Protein AF-A0A2K2V5C8-F1 (afdb_monomer_lite)

Foldseek 3Di:
DDDDDDDDDDDPVVVVVLVVVCVVVVHDSVVSVVVVVVVVCLVVQLVVLLVCVVVVNDDLCRSCVSSVHDSVVSVVVSVVVVVD

Structure (mmCIF, N/CA/C/O backbone):
data_AF-A0A2K2V5C8-F1
#
_entry.id   AF-A0A2K2V5C8-F1
#
loop_
_atom_site.group_PDB
_atom_site.id
_atom_site.type_symbol
_atom_site.label_atom_id
_atom_site.label_alt_id
_atom_site.label_comp_id
_atom_site.label_asym_id
_atom_site.label_entity_id
_atom_site.label_seq_id
_atom_site.pdbx_PDB_ins_code
_atom_site.Cartn_x
_atom_site.Cartn_y
_atom_site.Cartn_z
_atom_site.occupancy
_atom_site.B_iso_or_equiv
_atom_site.auth_seq_id
_atom_site.auth_comp_id
_atom_site.auth_asym_id
_atom_site.auth_atom_id
_atom_site.pdbx_PDB_model_num
ATOM 1 N N . MET A 1 1 ? 14.422 0.466 15.134 1.00 50.91 1 MET A N 1
ATOM 2 C CA . MET A 1 1 ? 13.567 1.046 14.072 1.00 50.91 1 MET A CA 1
ATOM 3 C C . MET A 1 1 ? 12.656 2.085 14.703 1.00 50.91 1 MET A C 1
ATOM 5 O O . MET A 1 1 ? 12.005 1.762 15.687 1.00 50.91 1 MET A O 1
ATOM 9 N N . GLY A 1 2 ? 12.660 3.322 14.203 1.00 80.44 2 GLY A N 1
ATOM 10 C CA . GLY A 1 2 ? 11.757 4.371 14.686 1.00 80.44 2 GLY A CA 1
ATOM 11 C C . GLY A 1 2 ? 10.358 4.230 14.085 1.00 80.44 2 GLY A C 1
ATOM 12 O O . GLY A 1 2 ? 10.204 3.664 13.005 1.00 80.44 2 GLY A O 1
ATOM 13 N N . SER A 1 3 ? 9.345 4.751 14.771 1.00 83.62 3 SER A N 1
ATOM 14 C CA . SER A 1 3 ? 8.003 4.938 14.213 1.00 83.62 3 SER A CA 1
ATOM 15 C C . SER A 1 3 ? 7.674 6.430 14.195 1.00 83.62 3 SER A C 1
ATOM 17 O O . SER A 1 3 ? 8.138 7.179 15.055 1.00 83.62 3 SER A O 1
ATOM 19 N N . LYS A 1 4 ? 6.916 6.877 13.191 1.00 90.69 4 LYS A N 1
ATOM 20 C CA . LYS A 1 4 ? 6.439 8.259 13.080 1.00 90.69 4 LYS A CA 1
ATOM 21 C C . LYS A 1 4 ? 4.924 8.242 12.946 1.00 90.69 4 LYS A C 1
ATOM 23 O O . LYS A 1 4 ? 4.392 7.521 12.105 1.00 90.69 4 LYS A O 1
ATOM 28 N N . ALA A 1 5 ? 4.241 9.020 13.779 1.00 90.56 5 ALA A N 1
ATOM 29 C CA . ALA A 1 5 ? 2.796 9.164 13.693 1.00 90.56 5 ALA A CA 1
ATOM 30 C C . ALA A 1 5 ? 2.426 10.008 12.465 1.00 90.56 5 ALA A C 1
ATOM 32 O O . ALA A 1 5 ? 3.000 11.075 12.236 1.00 90.56 5 ALA A O 1
ATOM 33 N N . VAL A 1 6 ? 1.456 9.526 11.691 1.00 89.38 6 VAL A N 1
ATOM 34 C CA . VAL A 1 6 ? 0.858 10.246 10.564 1.00 89.38 6 VAL A CA 1
ATOM 35 C C . VAL A 1 6 ? -0.618 10.442 10.895 1.00 89.38 6 VAL A C 1
ATOM 37 O O . VAL A 1 6 ? -1.337 9.467 11.101 1.00 89.38 6 VAL A O 1
ATOM 40 N N . ALA A 1 7 ? -1.063 11.696 10.984 1.00 91.12 7 ALA A N 1
ATOM 41 C CA . ALA A 1 7 ? -2.457 12.033 11.254 1.00 91.12 7 ALA A CA 1
ATOM 42 C C . ALA A 1 7 ? -3.166 12.387 9.942 1.00 91.12 7 ALA A C 1
ATOM 44 O O . ALA A 1 7 ? -2.762 13.317 9.247 1.00 91.12 7 ALA A O 1
ATOM 45 N N . VAL A 1 8 ? -4.229 11.654 9.611 1.00 92.69 8 VAL A N 1
ATOM 46 C CA . VAL A 1 8 ? -5.034 11.870 8.402 1.00 92.69 8 VAL A CA 1
ATOM 47 C C . VAL A 1 8 ? -6.506 11.889 8.789 1.00 92.69 8 VAL A C 1
ATOM 49 O O . VAL A 1 8 ? -6.951 11.079 9.602 1.00 92.69 8 VAL A O 1
ATOM 52 N N . ARG A 1 9 ? -7.274 12.814 8.206 1.00 95.62 9 ARG A N 1
ATOM 53 C CA . ARG A 1 9 ? -8.734 12.815 8.338 1.00 95.62 9 ARG A CA 1
ATOM 54 C C . ARG A 1 9 ? -9.318 11.794 7.372 1.00 95.62 9 ARG A C 1
ATOM 56 O O . ARG A 1 9 ? -9.035 11.856 6.180 1.00 95.62 9 ARG A O 1
ATOM 63 N N . ILE A 1 10 ? -10.139 10.886 7.885 1.00 94.19 10 ILE A N 1
ATOM 64 C CA . ILE A 1 10 ? -10.823 9.871 7.081 1.00 94.19 10 ILE A CA 1
ATOM 65 C C . ILE A 1 10 ? -12.344 10.011 7.212 1.00 94.19 10 ILE A C 1
ATOM 67 O O . ILE A 1 10 ? -12.818 10.498 8.241 1.00 94.19 10 ILE A O 1
ATOM 71 N N . PRO A 1 11 ? -13.120 9.577 6.202 1.00 97.69 11 PRO A N 1
ATOM 72 C CA . PRO A 1 11 ? -14.573 9.527 6.303 1.00 97.69 11 PRO A CA 1
ATOM 73 C C . PRO A 1 11 ? -15.031 8.679 7.495 1.00 97.69 11 PRO A C 1
ATOM 75 O O . PRO A 1 11 ? -14.454 7.624 7.775 1.00 97.69 11 PRO A O 1
ATOM 78 N N . MET A 1 12 ? -16.104 9.108 8.164 1.00 96.62 12 MET A N 1
ATOM 79 C CA . MET A 1 12 ? -16.616 8.422 9.357 1.00 96.62 12 MET A CA 1
ATOM 80 C C . MET A 1 12 ? -17.010 6.967 9.067 1.00 96.62 12 MET A C 1
ATOM 82 O O . MET A 1 12 ? -16.759 6.078 9.879 1.00 96.62 12 MET A O 1
ATOM 86 N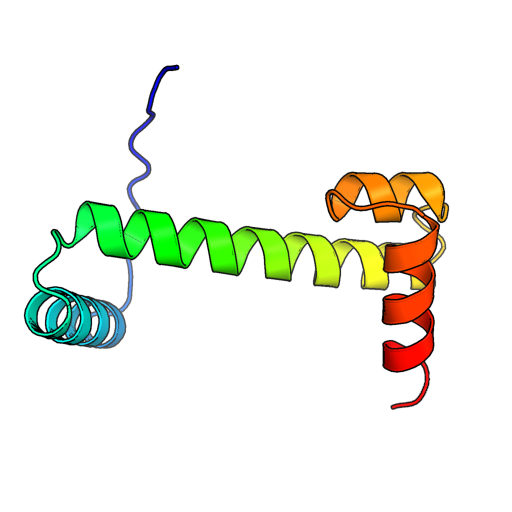 N . ASP A 1 13 ? -17.566 6.696 7.888 1.00 97.81 13 ASP A N 1
ATOM 87 C CA . ASP A 1 13 ? -17.969 5.340 7.505 1.00 97.81 13 ASP A CA 1
ATOM 88 C C . ASP A 1 13 ? -16.774 4.404 7.312 1.00 97.81 13 ASP A C 1
ATOM 90 O O . ASP A 1 13 ? -16.846 3.225 7.660 1.00 97.81 13 ASP A O 1
ATOM 94 N N . LEU A 1 14 ? -15.638 4.925 6.832 1.00 96.56 14 LEU A N 1
ATOM 95 C CA . LEU A 1 14 ? -14.400 4.152 6.761 1.00 96.56 14 LEU A CA 1
ATOM 96 C C . LEU A 1 14 ? -13.882 3.831 8.167 1.00 96.56 14 LEU A C 1
ATOM 98 O O . LEU A 1 14 ? -13.505 2.692 8.436 1.00 96.56 14 LEU A O 1
ATOM 102 N N . PHE A 1 15 ? -13.911 4.807 9.078 1.00 96.25 15 PHE A N 1
ATOM 103 C CA . PHE A 1 15 ? -13.515 4.586 10.467 1.00 96.25 15 PHE A CA 1
ATOM 104 C C . PHE A 1 15 ? -14.376 3.512 11.150 1.00 96.25 15 PHE A C 1
ATOM 106 O O . PHE A 1 15 ? -13.830 2.619 11.799 1.00 96.25 15 PHE A O 1
ATOM 113 N N . ARG A 1 16 ? -15.700 3.528 10.939 1.00 97.06 16 ARG A N 1
ATOM 114 C CA . ARG A 1 16 ? -16.617 2.491 11.453 1.00 97.06 16 ARG A CA 1
ATOM 115 C C . ARG A 1 16 ? -16.235 1.090 10.970 1.00 97.06 16 ARG A C 1
ATOM 117 O O . ARG A 1 16 ? -16.082 0.191 11.792 1.00 97.06 16 ARG A O 1
ATOM 124 N N . ARG A 1 17 ? -15.976 0.923 9.667 1.00 96.94 17 ARG A N 1
ATOM 125 C CA . ARG A 1 17 ? -15.529 -0.361 9.089 1.00 96.94 17 ARG A CA 1
ATOM 126 C C . ARG A 1 17 ? -14.210 -0.847 9.695 1.00 96.94 17 ARG A C 1
ATOM 128 O O . ARG A 1 17 ? -14.055 -2.034 9.975 1.00 96.94 17 ARG A O 1
ATOM 135 N N . ILE A 1 18 ? -13.261 0.062 9.930 1.00 96.44 18 ILE A N 1
ATOM 136 C CA . ILE A 1 18 ? -11.991 -0.268 10.597 1.00 96.44 18 ILE A CA 1
ATOM 137 C C . ILE A 1 18 ? -12.262 -0.775 12.020 1.00 96.44 18 ILE A C 1
ATOM 139 O O . ILE A 1 18 ? -11.717 -1.806 12.412 1.00 96.44 18 ILE A O 1
ATOM 143 N N . GLN A 1 19 ? -13.126 -0.100 12.785 1.00 96.69 19 GLN A N 1
ATOM 144 C CA . GLN A 1 19 ? -13.469 -0.528 14.144 1.00 96.69 19 GLN A CA 1
ATOM 145 C C . GLN A 1 19 ? -14.158 -1.899 14.178 1.00 96.69 19 GLN A C 1
ATOM 147 O O . GLN A 1 19 ? -13.850 -2.713 15.048 1.00 96.69 19 GLN A O 1
ATOM 152 N N . GLU A 1 20 ? -15.064 -2.180 13.241 1.00 97.56 20 GLU A N 1
ATOM 153 C CA . GLU A 1 20 ? -15.723 -3.487 13.126 1.00 97.56 20 GLU A CA 1
ATOM 154 C C . GLU A 1 20 ? -14.707 -4.610 12.892 1.00 97.56 20 GLU A C 1
ATOM 156 O O . GLU A 1 20 ? -14.688 -5.600 13.627 1.00 97.56 20 GLU A O 1
ATOM 161 N N . ILE A 1 21 ? -13.796 -4.432 11.931 1.00 97.56 21 ILE A N 1
ATOM 162 C CA . ILE A 1 21 ? -12.757 -5.426 11.629 1.00 97.56 21 ILE A CA 1
ATOM 163 C C . ILE A 1 21 ? -11.778 -5.579 12.801 1.00 97.56 21 ILE A C 1
ATOM 165 O O . ILE A 1 21 ? -11.358 -6.697 13.099 1.00 97.56 21 ILE A O 1
ATOM 169 N N . SER A 1 22 ? -11.425 -4.486 13.482 1.00 97.25 22 SER A N 1
ATOM 170 C CA . SER A 1 22 ? -10.548 -4.501 14.661 1.00 97.25 22 SER A CA 1
ATOM 171 C C . SER A 1 22 ? -11.148 -5.352 15.784 1.00 97.25 22 SER A C 1
ATOM 173 O O . SER A 1 22 ? -10.463 -6.231 16.311 1.00 97.25 22 SER A O 1
ATOM 175 N N . LYS A 1 23 ? -12.449 -5.188 16.067 1.00 97.00 23 LYS A N 1
ATOM 176 C CA . LYS A 1 23 ? -13.182 -6.015 17.041 1.00 97.00 23 LYS A CA 1
ATOM 177 C C . LYS A 1 23 ? -13.216 -7.486 16.635 1.00 97.00 23 LYS A C 1
ATOM 179 O O . LYS A 1 23 ? -12.905 -8.345 17.456 1.00 97.00 23 LYS A O 1
ATOM 184 N N . LEU A 1 24 ? -13.546 -7.778 15.373 1.00 97.62 24 LEU A N 1
ATOM 185 C CA . LEU A 1 24 ? -13.603 -9.152 14.857 1.00 97.62 24 LEU A CA 1
ATOM 186 C C . LEU A 1 24 ? -12.244 -9.858 14.940 1.00 97.62 24 LEU A C 1
ATOM 188 O O . LEU A 1 24 ? -12.174 -11.034 15.290 1.00 97.62 24 LEU A O 1
ATOM 192 N N . ARG A 1 25 ? -11.159 -9.138 14.640 1.00 96.12 25 ARG A N 1
ATOM 193 C CA . ARG A 1 25 ? -9.789 -9.667 14.673 1.00 96.12 25 ARG A CA 1
ATOM 194 C C . ARG A 1 25 ? -9.147 -9.627 16.060 1.00 96.12 25 ARG A C 1
ATOM 196 O O . ARG A 1 25 ? -8.083 -10.216 16.215 1.00 96.12 25 ARG A O 1
ATOM 203 N N . LYS A 1 26 ? -9.774 -8.968 17.043 1.00 96.75 26 LYS A N 1
ATOM 204 C CA . LYS A 1 26 ? -9.235 -8.742 18.396 1.00 96.75 26 LYS A CA 1
ATOM 205 C C . LYS A 1 26 ? -7.846 -8.085 18.373 1.00 96.75 26 LYS A C 1
ATOM 207 O O . LY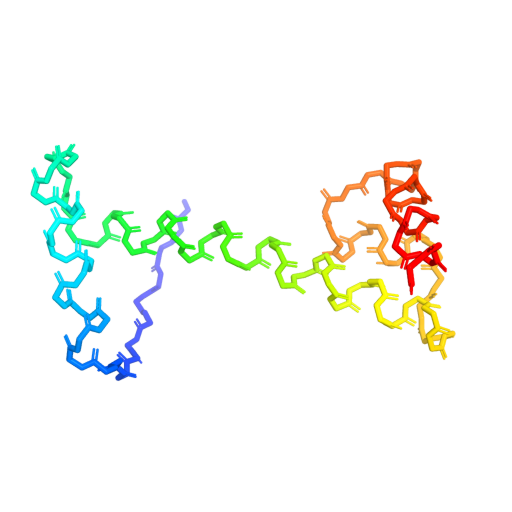S A 1 26 ? -6.942 -8.511 19.082 1.00 96.75 26 LYS A O 1
ATOM 212 N N . VAL A 1 27 ? -7.679 -7.066 17.531 1.00 96.62 27 VAL A N 1
ATOM 213 C CA . VAL A 1 27 ? -6.435 -6.283 17.412 1.00 96.62 27 VAL A CA 1
ATOM 214 C C . VAL A 1 27 ? -6.731 -4.801 17.570 1.00 96.62 27 VAL A C 1
ATOM 216 O O . VAL A 1 27 ? -7.819 -4.354 17.206 1.00 96.62 27 VAL A O 1
ATOM 219 N N . ASP A 1 28 ? -5.765 -4.027 18.054 1.00 95.94 28 ASP A N 1
ATOM 220 C CA . ASP A 1 28 ? -5.917 -2.579 18.179 1.00 95.94 28 ASP A CA 1
ATOM 221 C C . ASP A 1 28 ? -6.146 -1.895 16.826 1.00 95.94 28 ASP A C 1
ATOM 223 O O . ASP A 1 28 ? -5.608 -2.294 15.788 1.00 95.94 28 ASP A O 1
ATOM 227 N N . THR A 1 29 ? -6.917 -0.804 16.850 1.00 93.44 29 THR A N 1
ATOM 228 C CA . THR A 1 29 ? -7.212 0.015 15.665 1.00 93.44 29 THR A CA 1
ATOM 229 C C . THR A 1 29 ? -5.933 0.470 14.963 1.00 93.44 29 THR A C 1
ATOM 231 O O . THR A 1 29 ? -5.861 0.437 13.738 1.00 93.44 29 THR A O 1
ATOM 234 N N . SER A 1 30 ? -4.908 0.871 15.721 1.00 92.81 30 SER A N 1
ATOM 235 C CA . SER A 1 30 ? -3.623 1.327 15.181 1.00 92.81 30 SER A CA 1
ATOM 236 C C . SER A 1 30 ? -2.883 0.221 14.429 1.00 92.81 30 SER A C 1
ATOM 238 O O . SER A 1 30 ? -2.366 0.472 13.342 1.00 92.81 30 SER A O 1
ATOM 240 N N . GLU A 1 31 ? -2.876 -1.004 14.958 1.00 94.31 31 GLU A N 1
ATOM 241 C CA . GLU A 1 31 ? -2.238 -2.152 14.310 1.00 94.31 31 GLU A CA 1
ATOM 242 C C . GLU A 1 31 ? -2.994 -2.560 13.041 1.00 94.31 31 GLU A C 1
ATOM 244 O O . GLU A 1 31 ? -2.383 -2.790 11.994 1.00 94.31 31 GLU A O 1
ATOM 249 N N . LEU A 1 32 ? -4.332 -2.561 13.083 1.00 95.50 32 LEU A N 1
ATOM 250 C CA . LEU A 1 32 ? -5.140 -2.819 11.893 1.00 95.50 32 LEU A CA 1
ATOM 251 C C . LEU A 1 32 ? -4.907 -1.762 10.808 1.00 95.50 32 LEU A C 1
ATOM 253 O O . LEU A 1 32 ? -4.701 -2.118 9.648 1.00 95.50 32 LEU A O 1
ATOM 257 N N . VAL A 1 33 ? -4.924 -0.477 11.175 1.00 94.94 33 VAL A N 1
ATOM 258 C CA . VAL A 1 33 ? -4.687 0.638 10.247 1.00 94.94 3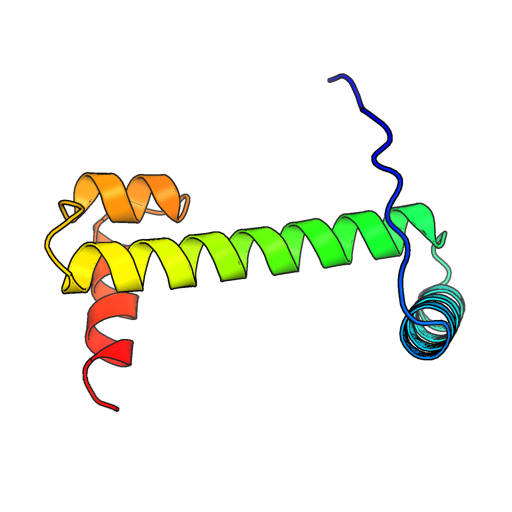3 VAL A CA 1
ATOM 259 C C . VAL A 1 33 ? -3.294 0.542 9.643 1.00 94.94 33 VA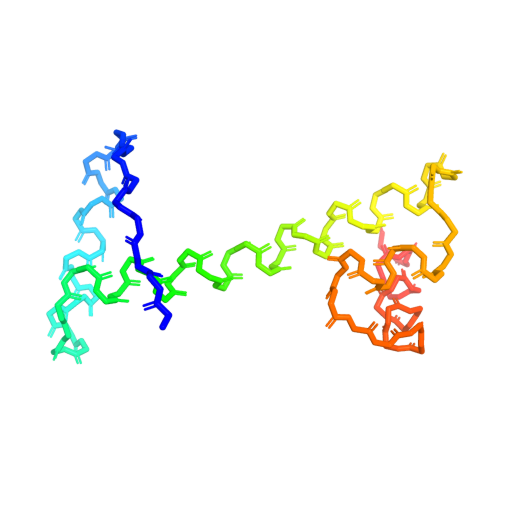L A C 1
ATOM 261 O O . VAL A 1 33 ? -3.156 0.647 8.428 1.00 94.94 33 VAL A O 1
ATOM 264 N N . LYS A 1 34 ? -2.269 0.279 10.458 1.00 93.81 34 LYS A N 1
ATOM 265 C CA . LYS A 1 34 ? -0.895 0.089 9.986 1.00 93.81 34 LYS A CA 1
ATOM 266 C C . LYS A 1 34 ? -0.812 -1.048 8.969 1.00 93.81 34 LYS A C 1
ATOM 268 O O . LYS A 1 34 ? -0.242 -0.865 7.897 1.00 93.81 34 LYS A O 1
ATOM 273 N N . ARG A 1 35 ? -1.409 -2.206 9.266 1.00 94.38 35 ARG A N 1
ATOM 274 C CA . ARG A 1 35 ? -1.411 -3.359 8.356 1.00 94.38 35 ARG A CA 1
ATOM 275 C C . ARG A 1 35 ? -2.160 -3.072 7.058 1.00 94.38 35 ARG A C 1
ATOM 277 O O . ARG A 1 35 ? -1.646 -3.380 5.987 1.00 94.38 35 ARG A O 1
ATOM 284 N N . ALA A 1 36 ? -3.342 -2.468 7.146 1.00 95.12 36 ALA A N 1
ATOM 285 C CA . ALA A 1 36 ? -4.123 -2.077 5.976 1.00 95.12 36 ALA A CA 1
ATOM 286 C C . ALA A 1 36 ? -3.364 -1.066 5.103 1.00 95.12 36 ALA A C 1
ATOM 288 O O . ALA A 1 36 ? -3.356 -1.194 3.882 1.00 95.12 36 ALA A O 1
ATOM 289 N N . PHE A 1 37 ? -2.685 -0.102 5.728 1.00 94.69 37 PHE A N 1
ATOM 290 C CA . PHE A 1 37 ? -1.889 0.899 5.031 1.00 94.69 37 PHE A CA 1
ATOM 291 C C . PHE A 1 37 ? -0.689 0.287 4.304 1.00 94.69 37 PHE A C 1
ATOM 293 O O . PHE A 1 37 ? -0.482 0.607 3.142 1.00 94.69 37 PHE A O 1
ATOM 300 N N . MET A 1 38 ? 0.067 -0.620 4.938 1.00 94.38 38 MET A N 1
ATOM 301 C CA . MET A 1 38 ? 1.201 -1.293 4.283 1.00 94.38 38 MET A CA 1
ATOM 302 C C . MET A 1 38 ? 0.753 -2.083 3.047 1.00 94.38 38 MET A C 1
ATOM 304 O O . MET A 1 38 ? 1.325 -1.911 1.976 1.00 94.38 38 MET A O 1
ATOM 308 N N . LEU A 1 39 ? -0.326 -2.865 3.169 1.00 95.12 39 LEU A N 1
ATOM 309 C CA . LEU A 1 39 ? -0.889 -3.626 2.047 1.00 95.12 39 LEU A CA 1
ATOM 310 C C . LEU A 1 39 ? -1.382 -2.711 0.916 1.00 95.12 39 LEU A C 1
ATOM 312 O O . LEU A 1 39 ? -1.165 -2.989 -0.262 1.00 95.12 39 LEU A O 1
ATOM 316 N N . GLY A 1 40 ? -2.055 -1.613 1.271 1.00 95.81 40 GLY A N 1
ATOM 317 C CA . GLY A 1 40 ? -2.510 -0.620 0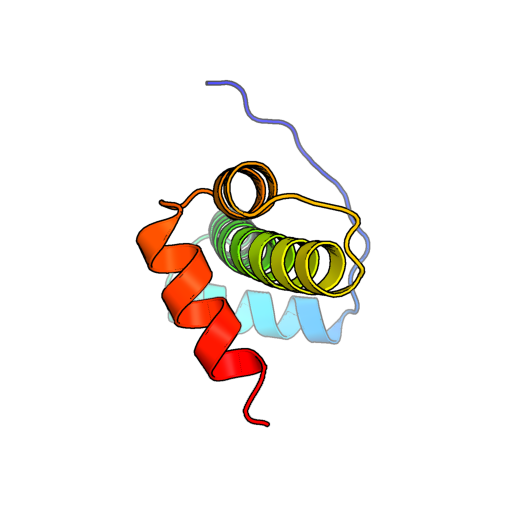.302 1.00 95.81 40 GLY A CA 1
ATOM 318 C C . GLY A 1 40 ? -1.348 0.079 -0.403 1.00 95.81 40 GLY A C 1
ATOM 319 O O . GLY A 1 40 ? -1.396 0.269 -1.614 1.00 95.81 40 GLY A O 1
ATOM 320 N N . LEU A 1 41 ? -0.289 0.419 0.336 1.00 95.44 41 LEU A N 1
ATOM 321 C CA . LEU A 1 41 ? 0.886 1.094 -0.203 1.00 95.44 41 LEU A CA 1
ATOM 322 C C . LEU A 1 41 ? 1.652 0.199 -1.182 1.00 95.44 41 LEU A C 1
ATOM 324 O O . LEU A 1 41 ? 1.984 0.661 -2.268 1.00 95.44 41 LEU A O 1
ATOM 328 N N . GLU A 1 42 ? 1.874 -1.075 -0.850 1.00 94.81 42 GLU A N 1
ATOM 329 C CA . GLU A 1 42 ? 2.509 -2.040 -1.762 1.00 94.81 42 GLU A CA 1
ATOM 330 C C . GLU A 1 42 ? 1.741 -2.155 -3.085 1.00 94.81 42 GLU A C 1
ATOM 332 O O . GLU A 1 42 ? 2.330 -2.117 -4.168 1.00 94.81 42 GLU A O 1
ATOM 337 N N . ARG A 1 43 ? 0.406 -2.221 -3.008 1.00 95.69 43 ARG A N 1
ATOM 338 C CA . ARG A 1 43 ? -0.454 -2.257 -4.192 1.00 95.69 43 ARG A CA 1
ATOM 339 C C . ARG A 1 43 ? -0.346 -0.981 -5.030 1.00 95.69 43 ARG A C 1
ATOM 341 O O . ARG A 1 43 ? -0.192 -1.080 -6.246 1.00 95.69 43 ARG A O 1
ATOM 348 N N . LEU A 1 44 ? -0.404 0.190 -4.395 1.00 96.62 44 LEU A N 1
ATOM 349 C CA . LEU A 1 44 ? -0.276 1.480 -5.080 1.00 96.62 44 LEU A CA 1
ATOM 350 C C . LEU A 1 44 ? 1.097 1.641 -5.739 1.00 96.62 44 LEU A C 1
ATOM 352 O O . LEU A 1 44 ? 1.182 2.149 -6.855 1.00 96.62 44 LEU A O 1
ATOM 356 N N . MET A 1 45 ? 2.168 1.177 -5.089 1.00 96.56 45 MET A N 1
ATOM 357 C CA . MET A 1 45 ? 3.521 1.192 -5.654 1.00 96.56 45 MET A CA 1
ATOM 358 C C . MET A 1 45 ? 3.607 0.324 -6.912 1.00 96.56 45 MET A C 1
ATOM 360 O O . MET A 1 45 ? 4.194 0.752 -7.903 1.00 96.56 45 MET A O 1
ATOM 364 N N . LEU A 1 46 ? 2.982 -0.858 -6.908 1.00 96.38 46 LEU A N 1
ATOM 365 C CA . LEU A 1 46 ? 2.910 -1.725 -8.085 1.00 96.38 46 LEU A CA 1
ATOM 366 C C . LEU A 1 46 ? 2.093 -1.095 -9.222 1.00 96.38 46 LEU A C 1
ATOM 368 O O . LEU A 1 46 ? 2.542 -1.104 -10.365 1.00 96.38 46 LEU A O 1
ATOM 372 N N . GLU A 1 47 ? 0.906 -0.560 -8.924 1.00 96.31 47 GLU A N 1
ATOM 373 C CA . GLU A 1 47 ? 0.059 0.133 -9.907 1.00 96.31 47 GLU A CA 1
ATOM 374 C C . GLU A 1 47 ? 0.816 1.303 -10.555 1.00 96.31 47 GLU A C 1
ATOM 376 O O . GLU A 1 47 ? 0.970 1.327 -11.775 1.00 96.31 47 GLU A O 1
ATOM 381 N N . THR A 1 48 ? 1.419 2.166 -9.735 1.00 97.06 48 THR A N 1
ATOM 382 C CA . THR A 1 48 ? 2.227 3.307 -10.194 1.00 97.06 48 THR A CA 1
ATOM 383 C C . THR A 1 48 ? 3.429 2.855 -11.032 1.00 97.06 48 THR A C 1
ATOM 385 O O . THR A 1 48 ? 3.715 3.430 -12.080 1.00 97.06 48 THR A O 1
ATOM 388 N N . ALA A 1 49 ? 4.143 1.805 -10.610 1.00 97.56 49 ALA A N 1
ATOM 389 C CA . ALA A 1 49 ? 5.292 1.287 -11.351 1.00 97.56 49 ALA A CA 1
ATOM 390 C C . ALA A 1 49 ? 4.901 0.772 -12.744 1.00 97.56 49 ALA A C 1
ATOM 392 O O . ALA A 1 49 ? 5.646 0.968 -13.705 1.00 97.56 49 ALA A O 1
ATOM 393 N N . ILE A 1 50 ? 3.740 0.122 -12.858 1.00 97.06 50 ILE A N 1
ATOM 394 C CA . ILE A 1 50 ? 3.212 -0.385 -14.128 1.00 97.06 50 ILE A CA 1
ATOM 395 C C . ILE A 1 50 ? 2.797 0.763 -15.048 1.00 97.06 50 ILE A C 1
ATOM 397 O O . ILE A 1 50 ? 3.175 0.753 -16.219 1.00 97.06 50 ILE A O 1
ATOM 401 N N . GLU A 1 51 ? 2.075 1.757 -14.529 1.00 96.62 51 GLU A N 1
ATOM 402 C CA . GLU A 1 51 ? 1.685 2.952 -15.287 1.00 96.62 51 GLU A CA 1
ATOM 403 C C . GLU A 1 51 ? 2.916 3.660 -15.860 1.00 96.62 51 GLU A C 1
ATOM 405 O O . GLU A 1 51 ? 3.044 3.819 -17.073 1.00 96.62 51 GLU A O 1
ATOM 410 N N . LEU A 1 52 ? 3.888 3.984 -15.004 1.00 97.50 52 LEU A N 1
ATOM 411 C CA . LEU A 1 52 ? 5.105 4.677 -15.423 1.00 97.50 52 LEU A CA 1
ATOM 412 C C . LEU A 1 52 ? 5.971 3.841 -16.379 1.00 97.50 52 LEU A C 1
ATOM 414 O O . LEU A 1 52 ? 6.652 4.403 -17.240 1.00 97.50 52 LEU A O 1
ATOM 418 N N . TYR A 1 53 ? 5.961 2.511 -16.253 1.00 97.25 53 TYR A N 1
ATOM 419 C CA . TYR A 1 53 ? 6.620 1.621 -17.210 1.00 97.25 53 TYR A CA 1
ATOM 420 C C . TYR A 1 53 ? 5.972 1.716 -18.598 1.00 97.25 53 TYR A C 1
ATOM 422 O O . TYR A 1 53 ? 6.683 1.876 -19.593 1.00 97.25 53 TYR A O 1
ATOM 430 N N . TYR A 1 54 ? 4.639 1.661 -18.679 1.00 95.88 54 TYR A N 1
ATOM 431 C CA . TYR A 1 54 ? 3.922 1.735 -19.955 1.00 95.88 54 TYR A CA 1
ATOM 432 C C . TYR A 1 54 ? 3.948 3.119 -20.598 1.00 95.88 54 TYR A C 1
ATOM 434 O O . TYR A 1 54 ? 3.983 3.216 -21.822 1.00 95.88 54 TYR A O 1
ATOM 442 N N . GLU A 1 55 ? 4.022 4.177 -19.797 1.00 96.94 55 GLU A N 1
ATOM 443 C CA . GLU A 1 55 ? 4.270 5.540 -20.274 1.00 96.94 55 GLU A CA 1
ATOM 444 C C . GLU A 1 55 ? 5.718 5.760 -20.757 1.00 96.94 55 GLU A C 1
ATOM 446 O O . GLU A 1 55 ? 6.056 6.846 -21.226 1.00 96.94 55 GLU A O 1
ATOM 451 N N . GLY A 1 56 ? 6.600 4.761 -20.624 1.00 96.81 56 GLY A N 1
ATOM 452 C CA . GLY A 1 56 ? 8.012 4.860 -21.000 1.00 96.81 56 GLY A CA 1
ATOM 453 C C . GLY A 1 56 ? 8.853 5.719 -20.050 1.00 96.81 56 GLY A C 1
ATOM 454 O O . GLY A 1 56 ? 10.001 6.030 -20.364 1.00 96.81 56 GLY A O 1
ATOM 455 N N . LYS A 1 57 ? 8.304 6.095 -18.888 1.00 97.94 57 LYS A N 1
ATOM 456 C CA . LYS A 1 57 ? 8.978 6.917 -17.871 1.00 97.94 57 LYS A CA 1
ATOM 457 C C . LYS A 1 57 ? 9.943 6.114 -17.004 1.00 97.94 57 LYS A C 1
ATOM 459 O O . LYS A 1 57 ? 10.872 6.696 -16.454 1.00 97.94 57 LYS A O 1
ATOM 464 N N . LEU A 1 58 ? 9.740 4.800 -16.884 1.00 97.69 58 LEU A N 1
ATOM 465 C CA . LEU A 1 58 ? 10.634 3.895 -16.159 1.00 97.69 58 LEU A CA 1
ATOM 466 C C . LEU A 1 58 ? 11.094 2.734 -17.036 1.00 97.69 58 LEU A C 1
ATOM 468 O O . LEU A 1 58 ? 10.319 2.140 -17.786 1.00 97.69 58 LEU A O 1
ATOM 472 N N . ARG A 1 59 ? 12.358 2.340 -16.871 1.00 97.44 59 ARG A N 1
ATOM 473 C CA . ARG A 1 59 ? 12.870 1.061 -17.376 1.00 97.44 59 ARG A CA 1
ATOM 474 C C . ARG A 1 59 ? 12.371 -0.085 -16.494 1.00 97.44 59 ARG A C 1
ATOM 476 O O . ARG A 1 59 ? 12.052 0.103 -15.322 1.00 97.44 59 ARG A O 1
ATOM 483 N N . GLN A 1 60 ? 12.395 -1.309 -17.025 1.00 96.56 60 GLN A N 1
ATOM 484 C CA . GLN A 1 60 ? 11.938 -2.519 -16.317 1.00 96.56 60 GLN A CA 1
ATOM 485 C C . GLN A 1 60 ? 12.572 -2.684 -14.924 1.00 96.56 60 GLN A C 1
ATOM 487 O O . GLN A 1 60 ? 11.892 -3.038 -13.966 1.00 96.56 60 GLN A O 1
ATOM 492 N N . SER A 1 61 ? 13.873 -2.403 -14.793 1.00 97.31 61 SER A N 1
ATOM 493 C CA . SER A 1 61 ? 14.600 -2.505 -13.522 1.00 97.31 61 SER A CA 1
ATOM 494 C C . SER A 1 61 ? 14.215 -1.430 -12.506 1.00 97.31 61 SER A C 1
ATOM 496 O O . SER A 1 61 ? 14.264 -1.681 -11.304 1.00 97.31 61 SER A O 1
ATOM 498 N N . GLU A 1 62 ? 13.826 -0.244 -12.964 1.00 98.06 62 GLU A N 1
ATOM 499 C CA . GLU A 1 62 ? 13.396 0.857 -12.102 1.00 98.06 62 GLU A CA 1
ATOM 500 C C . GLU A 1 62 ? 11.970 0.630 -11.609 1.00 98.06 62 GLU A C 1
ATOM 502 O O . GLU A 1 62 ? 11.703 0.792 -10.420 1.00 98.06 62 GLU A O 1
ATOM 507 N N . ALA A 1 63 ? 11.089 0.165 -12.496 1.00 97.62 63 ALA A N 1
ATOM 508 C CA . ALA A 1 63 ? 9.721 -0.188 -12.152 1.00 97.62 63 ALA A CA 1
ATOM 509 C C . ALA A 1 63 ? 9.666 -1.389 -11.188 1.00 97.62 63 ALA A C 1
ATOM 511 O O . ALA A 1 63 ? 8.985 -1.330 -10.166 1.00 97.62 63 ALA A O 1
ATOM 512 N N . ALA A 1 64 ? 10.469 -2.432 -11.426 1.00 97.56 64 ALA A N 1
ATOM 513 C CA . ALA A 1 64 ? 10.573 -3.570 -10.510 1.00 97.56 64 ALA A CA 1
ATOM 514 C C . ALA A 1 64 ? 11.075 -3.159 -9.115 1.00 97.56 64 ALA A C 1
ATOM 516 O O . ALA A 1 64 ? 10.534 -3.598 -8.101 1.00 97.56 64 ALA A O 1
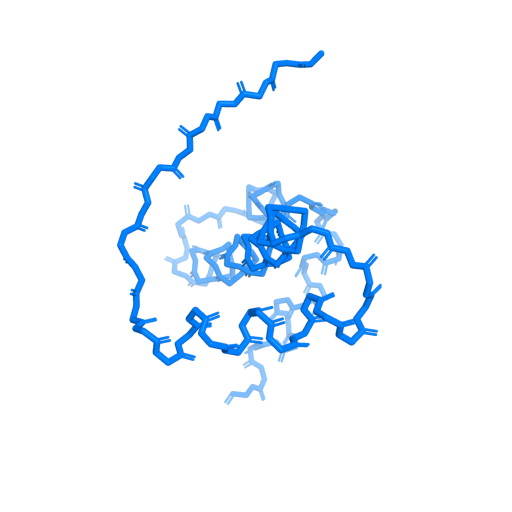ATOM 517 N N . ARG A 1 65 ? 12.066 -2.258 -9.056 1.00 97.75 65 ARG A N 1
ATOM 518 C CA . ARG A 1 65 ? 12.568 -1.700 -7.792 1.00 97.75 65 ARG A CA 1
ATOM 519 C C . ARG A 1 65 ? 11.500 -0.879 -7.071 1.00 97.75 65 ARG A C 1
ATOM 521 O O . ARG A 1 65 ? 11.365 -1.013 -5.861 1.00 97.75 65 ARG A O 1
ATOM 528 N N . MET A 1 66 ? 10.742 -0.057 -7.801 1.00 96.81 66 MET A N 1
ATOM 529 C CA . MET A 1 66 ? 9.624 0.709 -7.242 1.00 96.81 66 MET A CA 1
ATOM 530 C C . MET A 1 66 ? 8.552 -0.214 -6.663 1.00 96.81 66 MET A C 1
ATOM 532 O O . MET A 1 66 ? 8.050 0.056 -5.584 1.00 96.81 66 MET A O 1
ATOM 536 N N . ALA A 1 67 ? 8.246 -1.322 -7.331 1.00 96.19 67 ALA A N 1
ATOM 537 C CA . ALA A 1 67 ? 7.289 -2.316 -6.855 1.00 96.19 67 ALA A CA 1
ATOM 538 C C . ALA A 1 67 ? 7.877 -3.303 -5.821 1.00 96.19 67 ALA A C 1
ATOM 540 O O . ALA A 1 67 ? 7.207 -4.262 -5.447 1.00 96.19 67 ALA A O 1
ATOM 541 N N . ASN A 1 68 ? 9.118 -3.086 -5.366 1.00 95.69 68 ASN A N 1
ATOM 542 C CA . ASN A 1 68 ? 9.833 -3.933 -4.409 1.00 95.69 68 ASN A CA 1
ATOM 543 C C . ASN A 1 68 ? 9.855 -5.431 -4.788 1.00 95.69 68 ASN A C 1
ATOM 545 O O . ASN A 1 68 ? 9.618 -6.305 -3.956 1.00 95.69 68 ASN A O 1
ATOM 549 N N . MET A 1 69 ? 10.127 -5.741 -6.057 1.00 96.25 69 MET A N 1
ATOM 550 C CA . MET A 1 69 ? 10.151 -7.115 -6.570 1.00 96.25 69 MET A CA 1
ATOM 551 C C . MET A 1 69 ? 11.246 -7.325 -7.618 1.00 96.25 69 MET A C 1
ATOM 553 O O . MET A 1 69 ? 11.940 -6.393 -8.031 1.00 96.25 69 MET A O 1
ATOM 557 N N . THR A 1 70 ? 11.431 -8.571 -8.059 1.00 97.81 70 THR A N 1
ATOM 558 C CA . THR A 1 70 ? 12.394 -8.865 -9.123 1.00 97.81 70 THR A CA 1
ATOM 559 C C . THR A 1 70 ? 11.881 -8.368 -10.475 1.00 97.81 70 THR A C 1
ATOM 561 O O . THR A 1 70 ? 10.677 -8.267 -10.711 1.00 97.81 70 THR A O 1
ATOM 564 N N . VAL A 1 71 ? 12.798 -8.110 -11.415 1.00 97.44 71 VAL A N 1
ATOM 565 C CA . VAL A 1 71 ? 12.427 -7.761 -12.800 1.00 97.44 71 VAL A CA 1
ATOM 566 C C . VAL A 1 71 ? 11.568 -8.855 -13.435 1.00 97.44 71 VAL A C 1
ATOM 568 O O . VAL A 1 71 ? 10.645 -8.554 -14.185 1.00 97.44 71 VAL A O 1
ATOM 571 N N . ARG A 1 72 ? 11.842 -10.126 -13.118 1.00 97.62 72 ARG A N 1
ATOM 572 C CA . ARG A 1 72 ? 11.073 -11.263 -13.630 1.00 97.62 72 ARG A CA 1
ATOM 573 C C . ARG A 1 72 ? 9.614 -11.191 -13.184 1.00 97.62 72 ARG A C 1
ATOM 575 O O . ARG A 1 72 ? 8.736 -11.284 -14.039 1.00 97.62 72 ARG A O 1
ATOM 582 N N . ASP A 1 73 ? 9.385 -11.013 -11.885 1.00 97.12 73 ASP A N 1
ATOM 583 C CA . ASP A 1 73 ? 8.039 -10.990 -11.301 1.00 97.12 73 ASP A CA 1
ATOM 584 C C . ASP A 1 73 ? 7.261 -9.773 -11.800 1.00 97.12 73 ASP A C 1
ATOM 586 O O . ASP A 1 73 ? 6.130 -9.903 -12.266 1.00 97.12 73 ASP A O 1
ATOM 590 N N . PHE A 1 74 ? 7.915 -8.606 -11.825 1.00 97.44 74 PHE A N 1
ATOM 591 C CA . PHE A 1 74 ? 7.324 -7.387 -12.367 1.00 97.44 74 PHE A CA 1
ATOM 592 C C . PHE A 1 74 ? 6.875 -7.575 -13.819 1.00 97.44 74 PHE A C 1
ATOM 594 O O . PHE A 1 74 ? 5.745 -7.250 -14.174 1.00 97.44 74 PHE A O 1
ATOM 601 N N . MET A 1 75 ? 7.737 -8.144 -14.667 1.00 96.94 75 MET A N 1
ATOM 602 C CA . MET A 1 75 ? 7.416 -8.348 -16.079 1.00 96.94 75 MET A CA 1
ATOM 603 C C . MET A 1 75 ? 6.328 -9.402 -16.303 1.00 96.94 75 MET A C 1
ATOM 605 O O . MET A 1 75 ? 5.617 -9.313 -17.303 1.00 96.94 75 MET A O 1
ATOM 609 N N . ALA A 1 76 ? 6.187 -10.391 -15.415 1.00 96.50 76 ALA A N 1
ATOM 610 C CA . ALA A 1 76 ? 5.065 -11.326 -15.460 1.00 96.50 76 ALA A CA 1
ATOM 611 C C . ALA A 1 76 ? 3.738 -10.590 -15.227 1.00 96.50 76 ALA A C 1
ATOM 613 O O . ALA A 1 76 ? 2.861 -10.643 -16.087 1.00 96.50 76 ALA A O 1
ATOM 614 N N . ILE A 1 77 ? 3.658 -9.803 -14.150 1.00 95.69 77 ILE A N 1
ATOM 615 C CA . ILE A 1 77 ? 2.462 -9.027 -13.795 1.00 95.69 77 ILE A CA 1
ATOM 616 C C . ILE A 1 77 ? 2.144 -7.970 -14.860 1.00 95.69 77 ILE A C 1
ATOM 618 O O . ILE A 1 77 ? 0.992 -7.817 -15.261 1.00 95.69 77 ILE A O 1
ATOM 622 N N . ALA A 1 78 ? 3.152 -7.239 -15.345 1.00 94.50 78 ALA A N 1
ATOM 623 C CA . ALA A 1 78 ? 2.952 -6.207 -16.358 1.00 94.50 78 ALA A CA 1
ATOM 624 C C . ALA A 1 78 ? 2.318 -6.801 -17.628 1.00 94.50 78 ALA A C 1
ATOM 626 O O . ALA A 1 78 ? 1.325 -6.275 -18.127 1.00 94.50 78 ALA A O 1
ATOM 627 N N . ARG A 1 79 ? 2.819 -7.950 -18.110 1.00 93.25 79 ARG A N 1
ATOM 628 C CA . ARG A 1 79 ? 2.256 -8.630 -19.289 1.00 93.25 79 ARG A CA 1
ATOM 629 C C . ARG A 1 79 ? 0.792 -9.028 -19.109 1.00 93.25 79 ARG A C 1
ATOM 631 O O . ARG A 1 79 ? 0.021 -8.846 -20.048 1.00 93.25 79 ARG A O 1
ATOM 638 N N . GLU A 1 80 ? 0.417 -9.529 -17.935 1.00 92.12 80 GLU A N 1
ATOM 639 C CA . GLU A 1 80 ? -0.977 -9.873 -17.625 1.00 92.12 80 GLU A CA 1
ATOM 640 C C . GLU A 1 80 ? -1.880 -8.635 -17.664 1.00 92.12 80 GLU A C 1
ATOM 642 O O . GLU A 1 80 ? -2.950 -8.674 -18.265 1.00 92.12 80 GLU A O 1
ATOM 647 N N . ARG A 1 81 ? -1.422 -7.502 -17.112 1.00 85.12 81 ARG A N 1
ATOM 648 C CA . ARG A 1 81 ? -2.202 -6.252 -17.089 1.00 85.12 81 ARG A CA 1
ATOM 649 C C . ARG A 1 81 ? -2.330 -5.550 -18.440 1.00 85.12 81 ARG A C 1
ATOM 651 O O . ARG A 1 81 ? -3.208 -4.712 -18.583 1.00 85.12 81 ARG A O 1
ATOM 658 N N . ARG A 1 82 ? -1.484 -5.874 -19.422 1.00 70.94 82 ARG A N 1
ATOM 659 C CA . ARG A 1 82 ? -1.590 -5.343 -20.795 1.00 70.94 82 ARG A CA 1
ATOM 660 C C . ARG A 1 82 ? -2.684 -6.025 -21.624 1.00 70.94 82 ARG A C 1
ATOM 662 O O . ARG A 1 82 ? -3.029 -5.514 -22.682 1.00 70.94 82 ARG A O 1
ATOM 669 N N . CYS A 1 83 ? -3.148 -7.203 -21.206 1.00 54.34 83 CYS A N 1
ATOM 670 C CA . CYS A 1 83 ? -4.068 -8.034 -21.990 1.00 54.34 83 CYS A CA 1
ATOM 671 C C . CYS A 1 83 ? -5.555 -7.810 -21.654 1.00 54.34 83 CYS A C 1
ATOM 673 O O . CYS A 1 83 ? -6.394 -8.564 -22.143 1.00 54.34 83 CYS A O 1
ATOM 675 N N . CYS A 1 84 ? -5.871 -6.784 -20.862 1.00 44.31 84 CYS A N 1
ATOM 676 C CA . CYS A 1 84 ? -7.224 -6.313 -20.567 1.00 44.31 84 CYS A CA 1
ATOM 677 C C . CYS A 1 84 ? -7.365 -4.867 -21.049 1.00 44.31 84 CYS A C 1
ATOM 679 O O . CYS A 1 84 ? -8.472 -4.516 -21.507 1.00 44.31 84 CYS A O 1
#

Secondary structure (DSSP, 8-state):
-----------HHHHHHHHHHHHHHT--HHHHHHHHHHHHHHHHHHHHHHHHHHTTSS-HHHHHHHTTS-HHHHHHHHHHHTT-

Radius of gyration: 16.75 Å; chains: 1; bounding box: 33×24×40 Å

pLDDT: mean 93.53, std 9.35, range [44.31, 98.06]

Sequence (84 aa):
MGSKAVAVRIPMDLFRRIQEISKLRKVDTSELVKRAFMLGLERLMLETAIELYYEGKLRQSEAARMANMTVRDFMAIARERRCC